Protein AF-A0AAU8IEU1-F1 (afdb_monomer_lite)

InterPro domains:
  IPR015064 Sporulation inhibitor A [PF08970] (1-43)
  IPR036916 Sporulation inhibitor A superfamily [G3DSA:1.10.287.1100] (4-36)
  IPR036916 Sporulation inhibitor A superfamily [SSF100985] (1-43)

Foldseek 3Di:
DVPDDLVVLLVVLVVCVVVVPDPVVNVVSVVVCVVVVVVVVNVVVVVD

Radius of gyration: 10.04 Å; chains: 1; bounding box: 21×25×22 Å

Sequence (48 aa):
MENLSDEMLVEAYVKAKKYDLSDEFIKLIEGEISRRKLNRSLHQQQLI

pLDDT: mean 87.9, std 14.09, range [41.12, 97.62]

Organism: NCBI:txid3160863

Structure (mmCIF, N/CA/C/O backbone):
data_AF-A0AAU8IEU1-F1
#
_entry.id   AF-A0AAU8IEU1-F1
#
loop_
_atom_site.group_PDB
_atom_site.id
_atom_site.type_symbol
_atom_site.label_atom_id
_atom_site.label_alt_id
_atom_site.label_comp_id
_atom_site.label_asym_id
_atom_site.label_entity_id
_atom_site.label_seq_id
_atom_site.pdbx_PDB_ins_code
_atom_site.Cartn_x
_atom_site.Cartn_y
_atom_site.Cartn_z
_atom_site.occupancy
_atom_site.B_iso_or_equiv
_atom_site.auth_seq_id
_atom_site.auth_comp_id
_atom_site.auth_asym_id
_atom_site.auth_atom_id
_atom_site.pdbx_PDB_model_num
ATOM 1 N N . MET A 1 1 ? 9.511 5.780 -1.372 1.00 68.31 1 MET A N 1
ATOM 2 C CA . MET A 1 1 ? 9.592 4.413 -0.804 1.00 68.31 1 MET A CA 1
ATOM 3 C C . MET A 1 1 ? 10.632 3.540 -1.498 1.00 68.31 1 MET A C 1
ATOM 5 O O . MET A 1 1 ? 10.789 2.392 -1.117 1.00 68.31 1 MET A O 1
ATOM 9 N N . GLU A 1 2 ? 11.386 4.068 -2.466 1.00 78.69 2 GLU A N 1
ATOM 10 C CA . GLU A 1 2 ? 12.279 3.280 -3.326 1.00 78.69 2 GLU A CA 1
ATOM 11 C C . GLU A 1 2 ? 13.355 2.485 -2.569 1.00 78.69 2 GLU A C 1
ATOM 13 O O . GLU A 1 2 ? 13.691 1.388 -2.994 1.00 78.69 2 GLU A O 1
ATOM 18 N N . ASN A 1 3 ? 13.793 2.960 -1.398 1.00 89.50 3 ASN A N 1
ATOM 19 C CA . ASN A 1 3 ? 14.801 2.278 -0.577 1.00 89.50 3 ASN A CA 1
ATOM 20 C C . ASN A 1 3 ? 14.229 1.255 0.423 1.00 89.50 3 ASN A C 1
ATOM 22 O O . ASN A 1 3 ? 15.000 0.595 1.114 1.00 89.50 3 ASN A O 1
ATOM 26 N N . LEU A 1 4 ? 12.901 1.131 0.550 1.00 92.75 4 LEU A N 1
ATOM 27 C CA . LEU A 1 4 ? 12.300 0.075 1.370 1.00 92.75 4 LEU A CA 1
ATOM 28 C C . LEU A 1 4 ? 12.425 -1.259 0.639 1.00 92.75 4 LEU A C 1
ATOM 30 O O . LEU A 1 4 ? 12.162 -1.323 -0.564 1.00 92.75 4 LEU A O 1
ATOM 34 N N . SER A 1 5 ? 12.774 -2.320 1.367 1.00 95.06 5 SER A N 1
ATOM 35 C CA . SER A 1 5 ? 12.619 -3.678 0.848 1.00 95.06 5 SER A CA 1
ATOM 36 C C . SER A 1 5 ? 11.138 -3.993 0.629 1.00 95.06 5 SER A C 1
ATOM 38 O O . SER A 1 5 ? 10.257 -3.369 1.226 1.00 95.06 5 SER A O 1
ATOM 40 N N . ASP A 1 6 ? 10.858 -4.977 -0.220 1.00 93.75 6 ASP A N 1
ATOM 41 C CA . ASP A 1 6 ? 9.483 -5.384 -0.517 1.00 93.75 6 ASP A CA 1
ATOM 42 C C . ASP A 1 6 ? 8.756 -5.900 0.737 1.00 93.75 6 ASP A C 1
ATOM 44 O O . ASP A 1 6 ? 7.583 -5.590 0.938 1.00 93.75 6 ASP A O 1
ATOM 48 N N . GLU A 1 7 ? 9.469 -6.601 1.626 1.00 92.50 7 GLU A N 1
ATOM 49 C CA . GLU A 1 7 ? 8.947 -7.057 2.922 1.00 92.50 7 GLU A CA 1
ATOM 50 C C . GLU A 1 7 ? 8.551 -5.884 3.824 1.00 92.50 7 GLU A C 1
ATOM 52 O O . GLU A 1 7 ? 7.431 -5.849 4.335 1.00 92.50 7 GLU A O 1
ATOM 57 N N . MET A 1 8 ? 9.427 -4.884 3.975 1.00 95.25 8 MET A N 1
ATOM 58 C CA . MET A 1 8 ? 9.128 -3.717 4.808 1.00 95.25 8 MET A CA 1
ATOM 59 C C . MET A 1 8 ? 8.021 -2.845 4.209 1.00 95.25 8 MET A C 1
ATOM 61 O O . MET A 1 8 ? 7.246 -2.246 4.952 1.00 95.25 8 MET A O 1
ATOM 65 N N . LEU A 1 9 ? 7.931 -2.755 2.879 1.00 95.56 9 LEU A N 1
ATOM 66 C CA . LEU A 1 9 ? 6.868 -2.014 2.200 1.00 95.56 9 LEU A CA 1
ATOM 67 C C . LEU A 1 9 ? 5.496 -2.652 2.453 1.00 95.56 9 LEU A C 1
ATOM 69 O O . LEU A 1 9 ? 4.529 -1.954 2.763 1.00 95.56 9 LEU A O 1
ATOM 73 N N . VAL A 1 10 ? 5.424 -3.979 2.353 1.00 94.69 10 VAL A N 1
ATOM 74 C CA . VAL A 1 10 ? 4.211 -4.744 2.645 1.00 94.69 10 VAL A CA 1
ATOM 75 C C . VAL A 1 10 ? 3.843 -4.642 4.132 1.00 94.69 10 VAL A C 1
ATOM 77 O O . VAL A 1 10 ? 2.690 -4.359 4.457 1.00 94.69 10 VAL A O 1
ATOM 80 N N . GLU A 1 11 ? 4.808 -4.772 5.044 1.00 94.00 11 GLU A N 1
ATOM 81 C CA . GLU A 1 11 ? 4.561 -4.604 6.482 1.00 94.00 11 GLU A CA 1
ATOM 82 C C . GLU A 1 11 ? 4.056 -3.187 6.813 1.00 94.00 11 GLU A C 1
ATOM 84 O O . GLU A 1 11 ? 3.121 -3.019 7.602 1.00 94.00 11 GLU A O 1
ATOM 89 N N . ALA A 1 12 ? 4.634 -2.159 6.183 1.00 95.00 12 ALA A N 1
ATOM 90 C CA . ALA A 1 12 ? 4.194 -0.776 6.334 1.00 95.00 12 ALA A CA 1
ATOM 91 C C . ALA A 1 12 ? 2.744 -0.585 5.870 1.00 95.00 12 ALA A C 1
ATOM 93 O O . ALA A 1 12 ? 1.984 0.098 6.555 1.00 95.00 12 ALA A O 1
ATOM 94 N N . TYR A 1 13 ? 2.336 -1.220 4.766 1.00 95.62 13 TYR A N 1
ATOM 95 C CA . TYR A 1 13 ? 0.949 -1.195 4.295 1.00 95.62 13 TYR A CA 1
ATOM 96 C C . TYR A 1 13 ? -0.023 -1.787 5.318 1.00 95.62 13 TYR A C 1
ATOM 98 O O . TYR A 1 13 ? -1.014 -1.150 5.683 1.00 95.62 13 TYR A O 1
ATOM 106 N N . VAL A 1 14 ? 0.284 -2.989 5.815 1.00 94.69 14 VAL A N 1
ATOM 107 C CA . VAL A 1 14 ? -0.556 -3.691 6.796 1.00 94.69 14 VAL A CA 1
ATOM 108 C C . VAL A 1 14 ? -0.696 -2.861 8.070 1.00 94.69 14 VAL A C 1
ATOM 110 O O . VAL A 1 14 ? -1.804 -2.682 8.576 1.00 94.69 14 VAL A O 1
ATOM 113 N N . LYS A 1 15 ? 0.408 -2.294 8.572 1.00 95.06 15 LYS A N 1
ATOM 114 C CA . LYS A 1 15 ? 0.379 -1.415 9.748 1.00 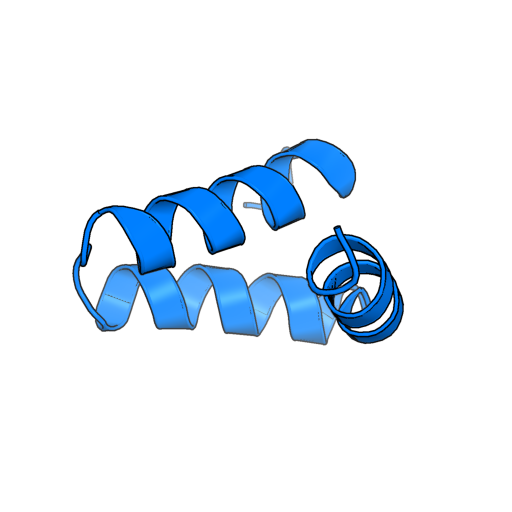95.0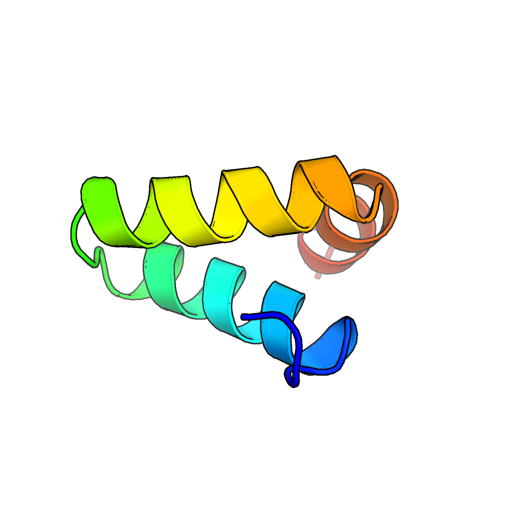6 15 LYS A CA 1
ATOM 115 C C . LYS A 1 15 ? -0.399 -0.129 9.480 1.00 95.06 15 LYS A C 1
ATOM 117 O O . LYS A 1 15 ? -1.192 0.263 10.329 1.00 95.06 15 LYS A O 1
ATOM 122 N N . ALA A 1 16 ? -0.223 0.498 8.319 1.00 96.75 16 ALA A N 1
ATOM 123 C CA . ALA A 1 16 ? -0.938 1.723 7.972 1.00 96.75 16 ALA A CA 1
ATOM 124 C C . ALA A 1 16 ? -2.459 1.515 7.957 1.00 96.75 16 ALA A C 1
ATOM 126 O O . ALA A 1 16 ? -3.181 2.330 8.524 1.00 96.75 16 ALA A O 1
ATOM 127 N N . LYS A 1 17 ? -2.932 0.389 7.403 1.00 95.06 17 LYS A N 1
ATOM 128 C CA . LYS A 1 17 ? -4.347 -0.015 7.467 1.00 95.06 17 LYS A CA 1
ATOM 129 C C . LYS A 1 17 ? -4.793 -0.341 8.897 1.00 95.06 17 LYS A C 1
ATOM 131 O O . LYS A 1 17 ? -5.863 0.085 9.308 1.00 95.06 17 LYS A O 1
ATOM 136 N N . LYS A 1 18 ? -3.983 -1.076 9.670 1.00 96.19 18 LYS A N 1
ATOM 137 C CA . LYS A 1 18 ? -4.303 -1.469 11.057 1.00 96.19 18 LYS A CA 1
ATOM 138 C C . LYS A 1 18 ? -4.483 -0.271 11.992 1.00 96.19 18 LYS A C 1
ATOM 140 O O . LYS A 1 18 ? -5.316 -0.329 12.890 1.00 96.19 18 LYS A O 1
ATOM 145 N N . TYR A 1 19 ? -3.669 0.767 11.821 1.00 97.31 19 TYR A N 1
ATOM 146 C CA . TYR A 1 19 ? -3.685 1.960 12.668 1.00 97.31 19 TYR A CA 1
ATOM 147 C C . TYR A 1 19 ? -4.516 3.110 12.092 1.00 97.31 19 TYR A C 1
ATOM 149 O O . TYR A 1 19 ? -4.450 4.205 12.641 1.00 97.31 19 TYR A O 1
ATOM 157 N N . ASP A 1 20 ? -5.270 2.865 11.014 1.00 96.19 20 ASP A N 1
ATOM 158 C CA . ASP A 1 20 ? -6.119 3.863 10.352 1.00 96.19 20 ASP A CA 1
ATOM 159 C C . ASP A 1 20 ? -5.363 5.171 10.050 1.00 96.19 20 ASP A C 1
ATOM 161 O O . ASP A 1 20 ? -5.789 6.280 10.373 1.00 96.19 20 ASP A O 1
ATOM 165 N N . LEU A 1 21 ? -4.154 5.028 9.490 1.00 97.00 21 LEU A N 1
ATOM 166 C CA . LEU A 1 21 ? -3.365 6.181 9.059 1.00 97.00 21 LEU A CA 1
ATOM 167 C C . LEU A 1 21 ? -4.042 6.871 7.870 1.00 97.00 21 LEU A C 1
ATOM 169 O O . LEU A 1 21 ? -4.910 6.301 7.215 1.00 97.00 21 LEU A O 1
ATOM 173 N N . SER A 1 22 ? -3.612 8.096 7.559 1.00 97.62 22 SER A N 1
ATOM 174 C CA . SER A 1 22 ? -4.267 8.893 6.521 1.00 97.62 22 SER A CA 1
ATOM 175 C C . SER A 1 22 ? -4.367 8.160 5.178 1.00 97.62 22 SER A C 1
ATOM 177 O O . SER A 1 22 ? -3.412 7.538 4.702 1.00 97.62 22 SER A O 1
ATOM 179 N N . ASP A 1 23 ? -5.517 8.309 4.522 1.00 96.12 23 ASP A N 1
ATOM 180 C CA . ASP A 1 23 ? -5.773 7.712 3.208 1.00 96.12 23 ASP A CA 1
ATOM 181 C C . ASP A 1 23 ? -4.729 8.110 2.162 1.00 96.12 23 ASP A C 1
ATOM 183 O O . ASP A 1 23 ? -4.391 7.322 1.281 1.00 96.12 23 ASP A O 1
ATOM 187 N N . GLU A 1 24 ? -4.200 9.332 2.245 1.00 97.62 24 GLU A N 1
ATOM 188 C CA . GLU A 1 24 ? -3.132 9.799 1.363 1.00 97.62 24 GLU A CA 1
ATOM 189 C C . GLU A 1 24 ? -1.858 8.967 1.547 1.00 97.62 24 GLU A C 1
ATOM 191 O O . GLU A 1 24 ? -1.270 8.507 0.568 1.00 97.62 24 GLU A O 1
ATOM 196 N N . PHE A 1 25 ? -1.469 8.696 2.795 1.00 95.94 25 PHE A N 1
ATOM 197 C CA . PHE A 1 25 ? -0.309 7.862 3.087 1.00 95.94 25 PHE A CA 1
ATOM 198 C C . PHE A 1 25 ? -0.515 6.423 2.609 1.00 95.94 25 PHE A C 1
ATOM 200 O O . PHE A 1 25 ? 0.368 5.844 1.975 1.00 95.94 25 PHE A O 1
ATOM 207 N N . ILE A 1 26 ? -1.701 5.864 2.845 1.00 96.75 26 ILE A N 1
ATOM 208 C CA . ILE A 1 26 ? -2.050 4.518 2.390 1.00 96.75 26 ILE A CA 1
ATOM 209 C C . ILE A 1 26 ? -1.986 4.431 0.858 1.00 96.75 26 ILE A C 1
ATOM 211 O O . ILE A 1 26 ? -1.376 3.501 0.329 1.00 96.75 26 ILE A O 1
ATOM 215 N N . LYS A 1 27 ? -2.522 5.424 0.136 1.00 96.62 27 LYS A N 1
ATOM 216 C CA . LYS A 1 27 ? -2.472 5.481 -1.336 1.00 96.62 27 LYS A CA 1
ATOM 217 C C . LYS A 1 27 ? -1.049 5.565 -1.881 1.00 96.62 27 LYS A C 1
ATOM 219 O O . LYS A 1 27 ? -0.765 4.970 -2.921 1.00 96.62 27 LYS A O 1
ATOM 224 N N . LEU A 1 28 ? -0.142 6.261 -1.192 1.00 97.12 28 LEU A N 1
ATOM 225 C CA . LEU A 1 28 ? 1.276 6.285 -1.570 1.00 97.12 28 LEU A CA 1
ATOM 226 C C . LEU A 1 28 ? 1.905 4.887 -1.482 1.00 97.12 28 LEU A C 1
ATOM 228 O O . LEU A 1 28 ? 2.653 4.498 -2.381 1.00 97.12 28 LEU A O 1
ATOM 232 N N . ILE A 1 29 ? 1.571 4.114 -0.442 1.00 96.06 29 ILE A N 1
ATOM 233 C CA . ILE A 1 29 ? 2.042 2.729 -0.302 1.00 96.06 29 ILE A CA 1
ATOM 234 C C . ILE A 1 29 ? 1.430 1.833 -1.387 1.00 96.06 29 ILE A C 1
ATOM 236 O O . ILE A 1 29 ? 2.151 1.074 -2.034 1.00 96.06 29 ILE A O 1
ATOM 240 N N . GLU A 1 30 ? 0.122 1.946 -1.632 1.00 95.56 30 GLU A N 1
ATOM 241 C CA . GLU A 1 30 ? -0.585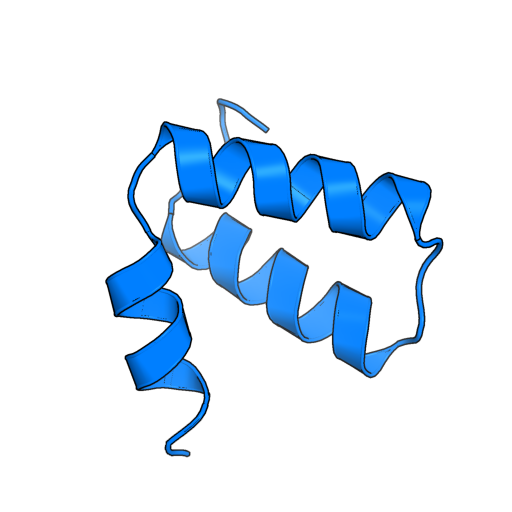 1.174 -2.667 1.00 95.56 30 GLU A CA 1
ATOM 242 C C . GLU A 1 30 ? -0.008 1.436 -4.067 1.00 95.56 30 GLU A C 1
ATOM 244 O O . GLU A 1 30 ? 0.195 0.498 -4.844 1.00 95.56 30 GLU A O 1
ATOM 249 N N . GLY A 1 31 ? 0.329 2.693 -4.371 1.00 96.00 31 GLY A N 1
ATOM 250 C CA . GLY A 1 31 ? 0.993 3.071 -5.617 1.00 96.00 31 GLY A CA 1
ATOM 251 C C . GLY A 1 31 ? 2.346 2.380 -5.793 1.00 96.00 31 GLY A C 1
ATOM 252 O O . GLY A 1 31 ? 2.626 1.829 -6.860 1.00 96.00 31 GLY A O 1
ATOM 253 N N . GLU A 1 32 ? 3.162 2.338 -4.739 1.00 96.69 32 GLU A N 1
ATOM 254 C CA . GLU A 1 32 ? 4.471 1.681 -4.780 1.00 96.69 32 GLU A CA 1
ATOM 255 C C . GLU A 1 32 ? 4.355 0.149 -4.873 1.00 96.69 32 GLU A C 1
ATOM 257 O O . GLU A 1 32 ? 5.072 -0.479 -5.656 1.00 96.69 32 GLU A O 1
ATOM 262 N N . ILE A 1 33 ? 3.418 -0.463 -4.142 1.00 95.19 33 ILE A N 1
ATOM 263 C CA . ILE A 1 33 ? 3.119 -1.903 -4.224 1.00 95.19 33 ILE A CA 1
ATOM 264 C 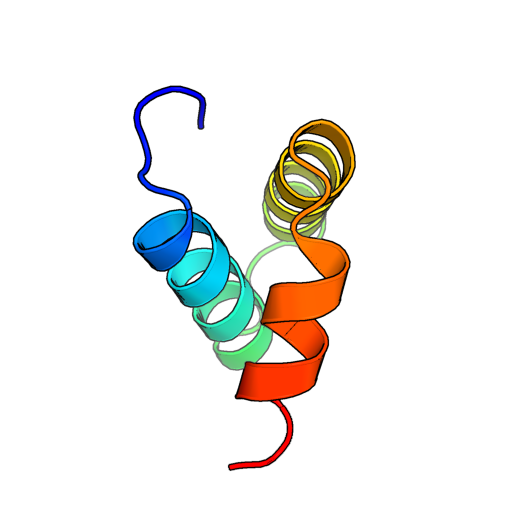C . ILE A 1 33 ? 2.691 -2.287 -5.643 1.00 95.19 33 ILE A C 1
ATOM 266 O O . ILE A 1 33 ? 3.161 -3.294 -6.184 1.00 95.19 33 ILE A O 1
ATOM 270 N N . SER A 1 34 ? 1.834 -1.473 -6.265 1.00 94.56 34 SER A N 1
ATOM 271 C CA . SER A 1 34 ? 1.394 -1.671 -7.646 1.00 94.56 34 SER A CA 1
ATOM 272 C C . SER A 1 34 ? 2.564 -1.538 -8.626 1.00 94.56 34 SER A C 1
ATOM 274 O O . SER A 1 34 ? 2.781 -2.429 -9.452 1.00 94.56 34 SER A O 1
ATOM 276 N N . ARG A 1 35 ? 3.393 -0.493 -8.473 1.00 95.69 35 ARG A N 1
ATOM 277 C CA . ARG A 1 35 ? 4.591 -0.250 -9.297 1.00 95.69 35 ARG A CA 1
ATOM 278 C C . ARG A 1 35 ? 5.568 -1.430 -9.267 1.00 95.69 35 ARG A C 1
ATOM 280 O O . ARG A 1 35 ? 6.105 -1.802 -10.310 1.00 95.69 35 ARG A O 1
ATOM 287 N N . ARG A 1 36 ? 5.771 -2.043 -8.096 1.00 94.50 36 ARG A N 1
ATOM 288 C CA . ARG A 1 36 ? 6.656 -3.207 -7.897 1.00 94.50 36 ARG A CA 1
ATOM 289 C C . ARG A 1 36 ? 5.992 -4.562 -8.152 1.00 94.50 36 ARG A C 1
ATOM 291 O O . ARG A 1 36 ? 6.661 -5.587 -8.089 1.00 94.50 36 ARG A O 1
ATOM 298 N N . LYS A 1 37 ? 4.693 -4.582 -8.471 1.00 93.56 37 LYS A N 1
ATOM 299 C CA . LYS A 1 37 ? 3.890 -5.798 -8.702 1.00 93.56 37 LYS A CA 1
ATOM 300 C C . LYS A 1 37 ? 3.811 -6.734 -7.481 1.00 93.56 37 LYS A C 1
ATOM 302 O O . LYS A 1 37 ? 3.686 -7.947 -7.636 1.00 93.56 37 LYS A O 1
ATOM 307 N N . LEU A 1 38 ? 3.798 -6.177 -6.267 1.00 90.81 38 LEU A N 1
ATOM 308 C CA . LEU A 1 38 ? 3.765 -6.931 -4.999 1.00 90.81 38 LEU A CA 1
ATOM 309 C C . LEU A 1 38 ? 2.355 -7.334 -4.536 1.00 90.81 38 LEU A C 1
ATOM 311 O O . LEU A 1 38 ? 2.192 -7.924 -3.470 1.00 90.81 38 LEU A O 1
ATOM 315 N N . ASN A 1 39 ? 1.322 -7.079 -5.344 1.00 83.31 39 ASN A N 1
ATOM 316 C CA . ASN A 1 39 ? -0.071 -7.432 -5.029 1.00 83.31 39 ASN A CA 1
ATOM 317 C C . ASN A 1 39 ? -0.259 -8.920 -4.680 1.00 83.31 39 ASN A C 1
ATOM 319 O O . ASN A 1 39 ? -1.149 -9.275 -3.907 1.00 83.31 39 ASN A O 1
ATOM 323 N N . ARG A 1 40 ? 0.580 -9.801 -5.239 1.00 77.19 40 A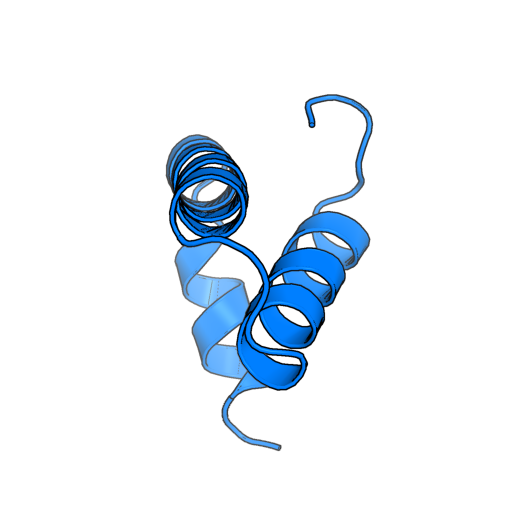RG A N 1
ATOM 324 C CA . ARG A 1 40 ? 0.542 -11.240 -4.950 1.00 77.19 40 ARG A CA 1
ATOM 325 C C . ARG A 1 40 ? 1.056 -11.557 -3.535 1.00 77.19 40 ARG A C 1
ATOM 327 O O . ARG A 1 40 ? 0.496 -12.430 -2.882 1.00 77.19 40 ARG A O 1
ATOM 334 N N . SER A 1 41 ? 2.045 -10.808 -3.046 1.00 72.19 41 SER A N 1
ATOM 335 C CA . SER A 1 41 ? 2.593 -10.934 -1.688 1.00 72.19 41 SER A CA 1
ATOM 336 C C . SER A 1 41 ? 1.608 -10.437 -0.624 1.00 72.19 41 SER A C 1
ATOM 338 O O . SER A 1 41 ? 1.513 -11.032 0.446 1.00 72.19 41 SER A O 1
ATOM 340 N N . LEU A 1 42 ? 0.805 -9.409 -0.935 1.00 73.06 42 LEU A N 1
ATOM 341 C CA . LEU A 1 42 ? -0.266 -8.934 -0.046 1.00 73.06 42 LEU A CA 1
ATOM 342 C C . LEU A 1 42 ? -1.324 -10.008 0.242 1.00 73.06 42 LEU A C 1
ATOM 344 O O . LEU A 1 42 ? -1.724 -10.187 1.389 1.00 73.06 42 LEU A O 1
ATOM 348 N N . HIS A 1 43 ? -1.744 -10.755 -0.783 1.00 69.00 43 HIS A N 1
ATOM 349 C CA . HIS A 1 43 ? -2.734 -11.826 -0.623 1.00 69.00 43 HIS A CA 1
ATOM 350 C C . HIS A 1 43 ? -2.230 -12.961 0.280 1.00 69.00 43 HIS A C 1
ATOM 352 O O . HIS A 1 43 ? -3.025 -13.594 0.966 1.00 69.00 43 HIS A O 1
ATOM 358 N N . GLN A 1 44 ? -0.919 -13.215 0.304 1.00 61.88 44 GLN A N 1
ATOM 359 C CA . GLN A 1 44 ? -0.329 -14.246 1.162 1.00 61.88 44 GLN A CA 1
ATOM 360 C C . GLN A 1 44 ? -0.264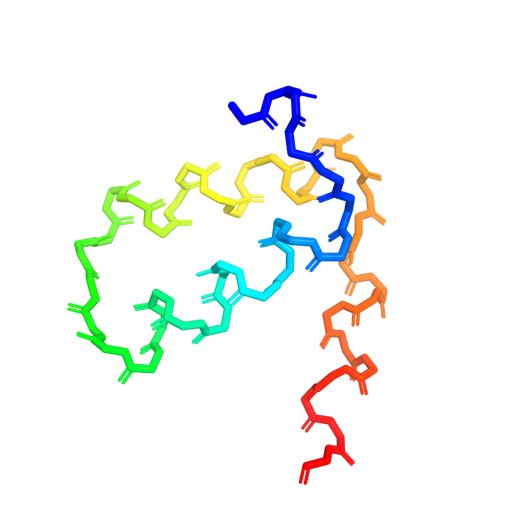 -13.825 2.635 1.00 61.88 44 GLN A C 1
ATOM 362 O O . GLN A 1 44 ? -0.348 -14.686 3.504 1.00 61.88 44 GLN A O 1
ATOM 367 N N . GLN A 1 45 ? -0.164 -12.525 2.929 1.00 58.81 45 GLN A N 1
ATOM 368 C CA . GLN A 1 45 ? -0.129 -12.023 4.307 1.00 58.81 45 GLN A CA 1
ATOM 369 C C . GLN A 1 45 ? -1.510 -11.786 4.933 1.00 58.81 45 GLN A C 1
ATOM 371 O O . GLN A 1 45 ? -1.600 -11.683 6.148 1.00 58.81 45 GLN A O 1
ATOM 376 N N . GLN A 1 46 ? -2.583 -11.726 4.138 1.00 56.22 46 GLN A N 1
ATOM 377 C CA . GLN A 1 46 ? -3.963 -11.667 4.647 1.00 56.22 46 GLN A CA 1
ATOM 378 C C . GLN A 1 46 ? -4.544 -13.042 5.032 1.00 56.22 46 GLN A C 1
ATOM 380 O O . GLN A 1 46 ? -5.652 -13.101 5.558 1.00 56.22 46 GLN A O 1
ATOM 385 N N . LEU A 1 47 ? -3.827 -14.142 4.767 1.00 51.22 47 LEU A N 1
ATOM 386 C CA . LEU A 1 47 ? -4.256 -15.518 5.064 1.00 51.22 47 LEU A CA 1
ATOM 387 C C . LEU A 1 47 ? -3.732 -16.062 6.410 1.00 51.22 47 LEU A C 1
ATOM 389 O O . LEU A 1 47 ? -3.754 -17.274 6.625 1.00 51.22 47 LEU A O 1
ATOM 393 N N . ILE A 1 48 ? -3.268 -15.190 7.307 1.00 41.12 48 ILE A N 1
ATOM 394 C CA . ILE A 1 48 ? -2.755 -15.524 8.646 1.00 41.12 48 ILE A CA 1
ATOM 395 C C . ILE A 1 48 ? -3.438 -14.618 9.669 1.00 41.12 48 ILE A C 1
ATOM 397 O O . ILE A 1 48 ? -3.799 -15.128 10.751 1.00 41.12 48 ILE A O 1
#

Secondary structure (DSSP, 8-state):
-TTS-HHHHHHHHHHHHHTT--HHHHHHHHHHHHHTTTHHHHHHHTT-